Protein AF-A0A9W9KJJ5-F1 (afdb_monomer_lite)

Foldseek 3Di:
DDDPPQQPPVVVVVVLQQQQQDPNHPVPDAKDWGDALADPCPTVVRIFIWGHDPVRIDGDDVVVPPSVVVCVVCSVVRHDDPPDPPPD

Structure (mmCIF, N/CA/C/O backbone):
data_AF-A0A9W9KJJ5-F1
#
_entry.id   AF-A0A9W9KJJ5-F1
#
loop_
_atom_site.group_PDB
_atom_site.id
_atom_site.type_symbol
_atom_site.label_atom_id
_atom_site.label_alt_id
_atom_site.label_comp_id
_atom_site.label_asym_id
_atom_site.label_entity_id
_atom_site.label_seq_id
_atom_site.pdbx_PDB_ins_code
_atom_site.Cartn_x
_atom_site.Cartn_y
_atom_site.Cartn_z
_atom_site.occupancy
_atom_site.B_iso_or_equiv
_atom_site.auth_seq_id
_atom_site.auth_comp_id
_atom_site.auth_asym_id
_atom_site.auth_atom_id
_atom_site.pdbx_PDB_model_num
ATOM 1 N N . MET A 1 1 ? 15.988 2.608 -23.768 1.00 38.94 1 MET A N 1
ATOM 2 C CA . MET A 1 1 ? 14.578 2.239 -23.562 1.00 38.94 1 MET A CA 1
ATOM 3 C C . MET A 1 1 ? 14.133 2.999 -22.331 1.00 38.94 1 MET A C 1
ATOM 5 O O . MET A 1 1 ? 14.633 2.714 -21.252 1.00 38.94 1 MET A O 1
ATOM 9 N N . VAL A 1 2 ? 13.392 4.086 -22.523 1.00 43.38 2 VAL A N 1
ATOM 10 C CA . VAL A 1 2 ? 12.885 4.900 -21.413 1.00 43.38 2 VAL A CA 1
ATOM 11 C C . VAL A 1 2 ? 11.589 4.214 -21.008 1.00 43.38 2 VAL A C 1
ATOM 13 O O . VAL A 1 2 ? 10.638 4.244 -21.785 1.00 43.38 2 VAL A O 1
ATOM 16 N N . MET A 1 3 ? 11.589 3.489 -19.886 1.00 45.56 3 MET A N 1
ATOM 17 C CA . MET A 1 3 ? 10.320 3.072 -19.295 1.00 45.56 3 MET A CA 1
ATOM 18 C C . MET A 1 3 ? 9.551 4.356 -18.973 1.00 45.56 3 MET A C 1
ATOM 20 O O . MET A 1 3 ? 10.174 5.276 -18.437 1.00 45.56 3 MET A O 1
ATOM 24 N N . PRO A 1 4 ? 8.267 4.480 -19.350 1.00 47.25 4 PRO A N 1
ATOM 25 C CA . PRO A 1 4 ? 7.479 5.621 -18.915 1.00 47.25 4 PRO A CA 1
ATOM 26 C C . PRO A 1 4 ? 7.577 5.680 -17.392 1.00 47.25 4 PRO A C 1
ATOM 28 O O . PRO A 1 4 ? 7.443 4.647 -16.736 1.00 47.25 4 PRO A O 1
ATOM 31 N N . ASP A 1 5 ? 7.878 6.863 -16.861 1.00 51.69 5 ASP A N 1
ATOM 32 C CA . ASP A 1 5 ? 7.909 7.147 -15.430 1.00 51.69 5 ASP A CA 1
ATOM 33 C C . ASP A 1 5 ? 6.517 6.867 -14.828 1.00 51.69 5 ASP A C 1
ATOM 35 O O . ASP A 1 5 ? 5.743 7.779 -14.553 1.00 51.69 5 ASP A O 1
ATOM 39 N N . PHE A 1 6 ? 6.166 5.599 -14.595 1.00 53.16 6 PHE A N 1
ATOM 40 C CA . PHE A 1 6 ? 5.122 5.206 -13.650 1.00 53.16 6 PHE A CA 1
ATOM 41 C C . PHE A 1 6 ? 5.694 5.347 -12.237 1.00 53.16 6 PHE A C 1
ATOM 43 O O . PHE A 1 6 ? 5.705 4.422 -11.428 1.00 53.16 6 PHE A O 1
ATOM 50 N N . THR A 1 7 ? 6.225 6.527 -11.927 1.00 57.72 7 THR A N 1
ATOM 51 C CA . THR A 1 7 ? 6.492 6.899 -10.550 1.00 57.72 7 THR A CA 1
ATOM 52 C C . THR A 1 7 ? 5.143 7.237 -9.953 1.00 57.72 7 THR A C 1
ATOM 54 O O . THR A 1 7 ? 4.556 8.261 -10.299 1.00 57.72 7 THR A O 1
ATOM 57 N N . CYS A 1 8 ? 4.633 6.359 -9.094 1.00 63.19 8 CYS A N 1
ATOM 58 C CA . CYS A 1 8 ? 3.517 6.687 -8.223 1.00 63.19 8 CYS A CA 1
ATOM 59 C C . CYS A 1 8 ? 3.832 8.030 -7.553 1.00 63.19 8 CYS A C 1
ATOM 61 O O . CYS A 1 8 ? 4.786 8.104 -6.776 1.00 63.19 8 CYS A O 1
ATOM 63 N N . ASN A 1 9 ? 3.122 9.104 -7.918 1.00 75.25 9 ASN A N 1
ATOM 64 C CA . ASN A 1 9 ? 3.347 10.401 -7.295 1.00 75.25 9 ASN A CA 1
ATOM 65 C C . ASN A 1 9 ? 3.006 10.240 -5.805 1.00 75.25 9 ASN A C 1
ATOM 67 O O . ASN A 1 9 ? 1.856 9.918 -5.488 1.00 75.25 9 ASN A O 1
ATOM 71 N N . PRO A 1 10 ? 3.975 10.403 -4.887 1.00 72.69 10 PRO A N 1
ATOM 72 C CA . PRO A 1 10 ? 3.742 10.128 -3.480 1.00 72.69 10 PRO A CA 1
ATOM 73 C C . PRO A 1 10 ? 2.615 10.995 -2.907 1.00 72.69 10 PRO A C 1
ATOM 75 O O . PRO A 1 10 ? 1.857 10.519 -2.075 1.00 72.69 10 PRO A O 1
ATOM 78 N N . GLU A 1 11 ? 2.430 12.235 -3.363 1.00 82.31 11 GLU A N 1
ATOM 79 C CA . GLU A 1 11 ? 1.334 13.075 -2.855 1.00 82.31 11 GLU A CA 1
ATOM 80 C C . GLU A 1 11 ? -0.044 12.526 -3.251 1.00 82.31 11 GLU A C 1
ATOM 82 O O . GLU A 1 11 ? -0.911 12.350 -2.396 1.00 82.31 11 GLU A O 1
ATOM 87 N N . GLU A 1 12 ? -0.218 12.143 -4.517 1.00 86.44 12 GLU A N 1
ATOM 88 C CA . GLU A 1 12 ? -1.484 11.591 -5.014 1.00 86.44 12 GLU A CA 1
ATOM 89 C C . GLU A 1 12 ? -1.850 10.270 -4.335 1.00 86.44 12 GLU A C 1
ATOM 91 O O . GLU A 1 12 ? -3.027 10.017 -4.067 1.00 86.44 12 GLU A O 1
ATOM 96 N N . ILE A 1 13 ? -0.858 9.429 -4.017 1.00 89.44 13 ILE A N 1
ATOM 97 C CA . ILE A 1 13 ? -1.137 8.155 -3.351 1.00 89.44 13 ILE A CA 1
ATOM 98 C C . ILE A 1 13 ? -1.554 8.343 -1.895 1.00 89.44 13 ILE A C 1
ATOM 100 O O . ILE A 1 13 ? -2.411 7.603 -1.414 1.00 89.44 13 ILE A O 1
ATOM 104 N N . TYR A 1 14 ? -1.005 9.343 -1.201 1.00 90.75 14 TYR A N 1
ATOM 105 C CA . TYR A 1 14 ? -1.411 9.673 0.164 1.00 90.75 14 TYR A CA 1
ATOM 106 C C . TYR A 1 14 ? -2.805 10.307 0.214 1.00 90.75 14 TYR A C 1
ATOM 108 O O . TYR A 1 14 ? -3.588 9.970 1.108 1.00 90.75 14 TYR A O 1
ATOM 116 N N . ASP A 1 15 ? -3.149 11.150 -0.761 1.00 92.06 15 ASP A N 1
ATOM 117 C CA . ASP A 1 15 ? -4.495 11.715 -0.902 1.00 92.06 15 ASP A CA 1
ATOM 118 C C . ASP A 1 15 ? -5.524 10.624 -1.217 1.00 92.06 15 ASP A C 1
ATOM 120 O O . ASP A 1 15 ? -6.582 10.539 -0.581 1.00 92.06 15 ASP A O 1
ATOM 124 N N . PHE A 1 16 ? -5.188 9.726 -2.147 1.00 92.38 16 PHE A N 1
ATOM 125 C CA . PHE A 1 16 ? -6.032 8.580 -2.455 1.00 92.38 16 PHE A CA 1
ATOM 126 C C . PHE A 1 16 ? -6.183 7.656 -1.244 1.00 92.38 16 PHE A C 1
ATOM 128 O O . PHE A 1 16 ? -7.301 7.252 -0.938 1.00 92.38 16 PHE A O 1
ATOM 135 N N . ALA A 1 17 ? -5.104 7.356 -0.515 1.00 93.62 17 ALA A N 1
ATOM 136 C CA . ALA A 1 17 ? -5.159 6.536 0.693 1.00 93.62 17 ALA A CA 1
ATOM 137 C C . ALA A 1 17 ? -6.026 7.178 1.784 1.00 93.62 17 ALA A C 1
ATOM 139 O O . ALA A 1 17 ? -6.811 6.482 2.431 1.00 93.62 17 ALA A O 1
ATOM 140 N N . HIS A 1 18 ? -5.943 8.501 1.955 1.00 93.88 18 HIS A N 1
ATOM 141 C CA . HIS A 1 18 ? -6.779 9.223 2.909 1.00 93.88 18 HIS A CA 1
ATOM 142 C C . HIS A 1 18 ? -8.266 9.005 2.622 1.00 93.88 18 HIS A C 1
ATOM 144 O O . HIS A 1 18 ? -9.022 8.656 3.527 1.00 93.88 18 HIS A O 1
ATOM 150 N N . TRP A 1 19 ? -8.687 9.158 1.365 1.00 94.44 19 TRP A N 1
ATOM 151 C CA . TRP A 1 19 ? -10.063 8.859 0.974 1.00 94.44 19 TRP A CA 1
ATOM 152 C C . TRP A 1 19 ? -10.376 7.359 1.077 1.00 94.44 19 TRP A C 1
ATOM 154 O O . TRP A 1 19 ? -11.367 6.987 1.704 1.00 94.44 19 TRP A O 1
ATOM 164 N N . ALA A 1 20 ? -9.533 6.493 0.517 1.00 95.19 20 ALA A N 1
ATOM 165 C CA . ALA A 1 20 ? -9.785 5.060 0.396 1.00 95.19 20 ALA A CA 1
ATOM 166 C C . ALA A 1 20 ? -9.946 4.360 1.753 1.00 95.19 20 ALA A C 1
ATOM 168 O O . ALA A 1 20 ? -10.780 3.465 1.871 1.00 95.19 20 ALA A O 1
ATOM 169 N N . PHE A 1 21 ? -9.201 4.778 2.781 1.00 94.25 21 PHE A N 1
ATOM 170 C CA . PHE A 1 21 ? -9.310 4.229 4.137 1.00 94.25 21 PHE A CA 1
ATOM 171 C C . PHE A 1 21 ? -10.315 4.973 5.034 1.00 94.25 21 PHE A C 1
ATOM 173 O O . PHE A 1 21 ? -10.542 4.551 6.172 1.00 94.25 21 PHE A O 1
ATOM 180 N N . SER A 1 22 ? -10.934 6.050 4.539 1.00 91.12 22 SER A N 1
ATOM 181 C CA . SER A 1 22 ? -11.982 6.782 5.257 1.00 91.12 22 SER A CA 1
ATOM 182 C C . SER A 1 22 ? -13.304 6.005 5.325 1.00 91.12 22 SER A C 1
ATOM 184 O O . SER A 1 22 ? -13.475 4.955 4.702 1.00 91.12 22 SER A O 1
ATOM 186 N N . SER A 1 23 ? -14.274 6.543 6.068 1.00 90.69 23 SER A N 1
ATOM 187 C CA . SER A 1 23 ? -15.636 5.998 6.131 1.00 90.69 23 SER A CA 1
ATOM 188 C C . SER A 1 23 ? -16.367 6.005 4.787 1.00 90.69 23 SER A C 1
ATOM 190 O O . SER A 1 23 ? -17.213 5.142 4.569 1.00 90.69 23 SER A O 1
ATOM 192 N N . ASP A 1 24 ? -16.032 6.945 3.900 1.00 93.12 24 ASP A N 1
ATOM 193 C CA . ASP A 1 24 ? -16.666 7.111 2.583 1.00 93.12 24 ASP A CA 1
ATOM 194 C C . ASP A 1 24 ? -15.891 6.396 1.460 1.00 93.12 24 ASP A C 1
ATOM 196 O O . ASP A 1 24 ? -16.262 6.477 0.287 1.00 93.12 24 ASP A O 1
ATOM 200 N N . GLY A 1 25 ? -14.784 5.738 1.814 1.00 92.94 25 GLY A N 1
ATOM 201 C CA . GLY A 1 25 ? -13.881 5.068 0.891 1.00 92.94 25 GLY A CA 1
ATOM 202 C C . GLY A 1 25 ? -14.255 3.612 0.622 1.00 92.94 25 GLY A C 1
ATOM 203 O O . GLY A 1 25 ? -15.402 3.251 0.360 1.00 92.94 25 GLY A O 1
ATOM 204 N N . LEU A 1 26 ? -13.241 2.753 0.674 1.00 93.56 26 LEU A N 1
ATOM 205 C CA . LEU A 1 26 ? -13.327 1.333 0.369 1.00 93.56 26 LEU A CA 1
ATOM 206 C C . LEU A 1 26 ? -13.352 0.530 1.682 1.00 93.56 26 LEU A C 1
ATOM 208 O O . LEU A 1 26 ? -12.298 0.270 2.267 1.00 93.56 26 LEU A O 1
ATOM 212 N N . PRO A 1 27 ? -14.528 0.082 2.162 1.00 89.88 27 PRO A N 1
ATOM 213 C CA . PRO A 1 27 ? -14.656 -0.495 3.503 1.00 89.88 27 PRO A CA 1
ATOM 214 C C . PRO A 1 27 ? -13.873 -1.802 3.690 1.00 89.88 27 PRO A C 1
ATOM 216 O O . PRO A 1 27 ? -13.439 -2.096 4.802 1.00 89.88 27 PRO A O 1
ATOM 219 N N . ASN A 1 28 ? -13.669 -2.555 2.604 1.00 92.00 28 ASN A N 1
ATOM 220 C CA . ASN A 1 28 ? -12.966 -3.841 2.598 1.00 92.00 28 ASN A CA 1
ATOM 221 C C . ASN A 1 28 ? -11.493 -3.730 2.165 1.00 92.00 28 ASN A C 1
ATOM 223 O O . ASN A 1 28 ? -10.819 -4.754 2.048 1.00 92.00 28 ASN A O 1
ATOM 227 N N . LEU A 1 29 ? -10.990 -2.521 1.887 1.00 92.56 29 LEU A N 1
ATOM 228 C CA . LEU A 1 29 ? -9.590 -2.333 1.515 1.00 92.56 29 LEU A CA 1
ATOM 229 C C . LEU A 1 29 ? -8.699 -2.529 2.746 1.00 92.56 29 LEU A C 1
ATOM 231 O O . LEU A 1 29 ? -8.882 -1.872 3.771 1.00 92.56 29 LEU A O 1
ATOM 235 N N . GLN A 1 30 ? -7.724 -3.428 2.630 1.00 91.75 30 GLN A N 1
ATOM 236 C CA . GLN A 1 30 ? -6.775 -3.733 3.706 1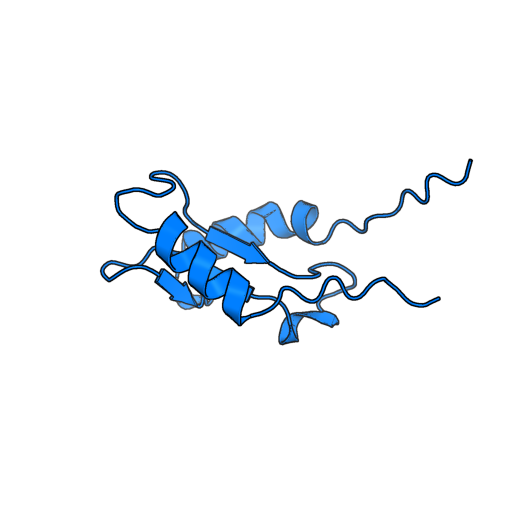.00 91.75 30 GLN A CA 1
ATOM 237 C C . GLN A 1 30 ? -5.408 -3.106 3.449 1.00 91.75 30 GLN A C 1
ATOM 239 O O . GLN A 1 30 ? -4.830 -2.486 4.343 1.00 91.75 30 GLN A O 1
ATOM 244 N N . VAL A 1 31 ? -4.918 -3.249 2.218 1.00 92.75 31 VAL A N 1
ATOM 245 C CA . VAL A 1 31 ? -3.601 -2.785 1.798 1.00 92.75 31 VAL A CA 1
ATOM 246 C C . VAL A 1 31 ? -3.717 -2.061 0.470 1.00 92.75 31 VAL A C 1
ATOM 248 O O . VAL A 1 31 ? -4.475 -2.463 -0.411 1.00 92.75 31 VAL A O 1
ATOM 251 N N . LEU A 1 32 ? -2.935 -1.000 0.342 1.00 92.44 32 LEU A N 1
ATOM 252 C CA . LEU A 1 32 ? -2.691 -0.300 -0.896 1.00 92.44 32 LEU A CA 1
ATOM 253 C C . LEU A 1 32 ? -1.218 -0.463 -1.264 1.00 92.44 32 LEU A C 1
ATOM 255 O O . LEU A 1 32 ? -0.342 -0.134 -0.466 1.00 92.44 32 LEU A O 1
ATOM 259 N N . ALA A 1 33 ? -0.966 -0.965 -2.468 1.00 89.94 33 ALA A N 1
ATOM 260 C CA . ALA A 1 33 ? 0.366 -1.156 -3.019 1.00 89.94 33 ALA A CA 1
ATOM 261 C C . ALA A 1 33 ? 0.508 -0.322 -4.292 1.00 89.94 33 ALA A C 1
ATOM 263 O O . ALA A 1 33 ? -0.298 -0.455 -5.211 1.00 89.94 33 ALA A O 1
ATOM 264 N N . CYS A 1 34 ? 1.509 0.553 -4.335 1.00 86.81 34 CYS A N 1
ATOM 265 C CA . CYS A 1 34 ? 1.767 1.421 -5.476 1.00 86.81 34 CYS A CA 1
ATOM 266 C C . CYS A 1 34 ? 3.257 1.460 -5.792 1.00 86.81 34 CYS A C 1
ATOM 268 O O . CYS A 1 34 ? 4.072 1.661 -4.895 1.00 86.81 34 CYS A O 1
ATOM 270 N N . GLY A 1 35 ? 3.607 1.303 -7.063 1.00 83.00 35 GLY A N 1
ATOM 271 C CA . GLY A 1 35 ? 4.989 1.300 -7.529 1.00 83.00 35 GLY A CA 1
ATOM 272 C C . GLY A 1 35 ? 5.294 0.094 -8.407 1.00 83.00 35 GLY A C 1
ATOM 273 O O . GLY A 1 35 ? 4.393 -0.636 -8.818 1.00 83.00 35 GLY A O 1
ATOM 274 N N . ASP A 1 36 ? 6.578 -0.089 -8.688 1.00 81.00 36 ASP A N 1
ATOM 275 C CA . ASP A 1 36 ? 7.089 -1.197 -9.481 1.00 81.00 36 ASP A CA 1
ATOM 276 C C . ASP A 1 36 ? 7.692 -2.253 -8.547 1.00 81.00 36 ASP A C 1
ATOM 278 O O . ASP A 1 36 ? 8.786 -2.095 -7.998 1.00 81.00 36 ASP A O 1
ATOM 282 N N . PHE A 1 37 ? 6.945 -3.332 -8.328 1.00 82.81 37 PHE A N 1
ATOM 283 C CA . PHE A 1 37 ? 7.373 -4.464 -7.503 1.00 82.81 37 PHE A CA 1
ATOM 284 C C . PHE A 1 37 ? 8.159 -5.513 -8.304 1.00 82.81 37 PHE A C 1
ATOM 286 O O . PHE A 1 37 ? 8.598 -6.512 -7.734 1.00 82.81 37 PHE A O 1
ATOM 293 N N . SER A 1 38 ? 8.354 -5.301 -9.608 1.00 76.56 38 SER A N 1
ATOM 294 C CA . SER A 1 38 ? 9.107 -6.209 -10.468 1.00 76.56 38 SER A CA 1
ATOM 295 C C . SER A 1 38 ? 10.628 -6.067 -10.279 1.00 76.56 38 SER A C 1
ATOM 297 O O . SER A 1 38 ? 11.125 -5.240 -9.508 1.00 76.56 38 SER A O 1
ATOM 299 N N . TYR A 1 39 ? 11.392 -6.911 -10.980 1.00 69.81 39 TYR A N 1
ATOM 300 C CA . TYR A 1 39 ? 12.862 -6.892 -10.996 1.00 69.81 39 TYR A CA 1
ATOM 301 C C . TYR A 1 39 ? 13.538 -6.933 -9.613 1.00 69.81 39 TYR A C 1
ATOM 303 O O . TYR A 1 39 ? 14.445 -6.140 -9.344 1.00 69.81 39 TYR A O 1
ATOM 311 N N . ASP A 1 40 ? 13.154 -7.899 -8.772 1.00 66.50 40 ASP A N 1
ATOM 312 C CA . ASP A 1 40 ? 13.873 -8.240 -7.530 1.00 66.50 40 ASP A CA 1
ATOM 313 C C . ASP A 1 40 ? 14.088 -7.013 -6.623 1.00 66.50 40 ASP A C 1
ATOM 315 O O . ASP A 1 40 ? 15.203 -6.687 -6.217 1.00 66.50 40 ASP A O 1
ATOM 319 N N . GLU A 1 41 ? 13.010 -6.254 -6.397 1.00 64.00 41 GLU A N 1
ATOM 320 C CA . GLU A 1 41 ? 12.981 -5.102 -5.487 1.00 64.00 41 GLU A CA 1
ATOM 321 C C . GLU A 1 41 ? 13.918 -3.937 -5.862 1.00 64.00 41 GLU A C 1
ATOM 323 O O . GLU A 1 41 ? 14.137 -3.027 -5.055 1.00 64.00 41 GLU A O 1
ATOM 328 N N . ARG A 1 42 ? 14.444 -3.876 -7.095 1.00 57.72 42 ARG A N 1
ATOM 329 C CA . ARG A 1 42 ? 15.313 -2.766 -7.545 1.00 57.72 42 ARG A CA 1
ATOM 330 C C . ARG A 1 42 ? 14.681 -1.382 -7.395 1.00 57.72 42 ARG A C 1
ATOM 332 O O . ARG A 1 42 ? 15.402 -0.396 -7.216 1.00 57.72 42 ARG A O 1
ATOM 339 N N . TYR A 1 43 ? 13.356 -1.316 -7.459 1.00 59.75 43 TYR A N 1
ATOM 340 C CA . TYR A 1 43 ? 12.571 -0.093 -7.312 1.00 59.75 43 TYR A CA 1
ATOM 341 C C . TYR A 1 43 ? 11.863 0.014 -5.955 1.00 59.75 43 TYR A C 1
ATOM 343 O O . TYR A 1 43 ? 11.136 0.976 -5.735 1.00 59.75 43 TYR A O 1
ATOM 351 N N . SER A 1 44 ? 12.156 -0.883 -5.003 1.00 65.00 44 SER A N 1
ATOM 352 C CA . SER A 1 44 ? 11.555 -0.919 -3.654 1.00 65.00 44 SER A CA 1
ATOM 353 C C . SER A 1 44 ? 11.562 0.424 -2.929 1.00 65.00 44 SER A C 1
ATOM 355 O O . SER A 1 44 ? 10.607 0.758 -2.239 1.00 65.00 44 SER A O 1
ATOM 357 N N . LYS A 1 45 ? 12.602 1.241 -3.133 1.00 69.12 45 LYS A N 1
ATOM 358 C CA . LYS A 1 45 ? 12.716 2.587 -2.546 1.00 69.12 45 LYS A CA 1
ATOM 359 C C . LYS A 1 45 ? 11.646 3.584 -3.015 1.00 69.12 45 LYS A C 1
ATOM 361 O O . LYS A 1 45 ? 11.493 4.629 -2.391 1.00 69.12 45 LYS A O 1
ATOM 366 N 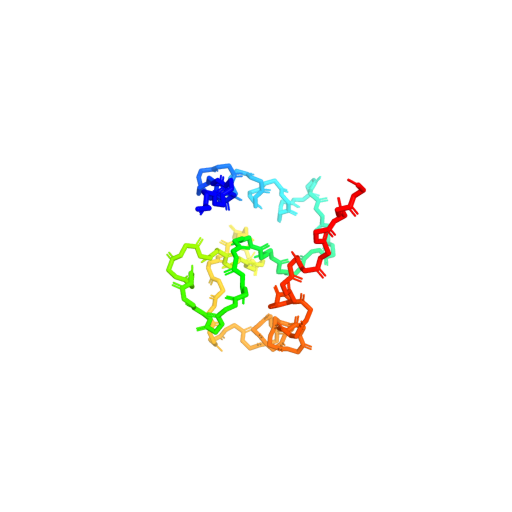N . PHE A 1 46 ? 10.968 3.297 -4.122 1.00 73.81 46 PHE A N 1
ATOM 367 C CA . PHE A 1 46 ? 9.872 4.096 -4.670 1.00 73.81 46 PHE A CA 1
ATOM 368 C C . PHE A 1 46 ? 8.507 3.431 -4.468 1.00 73.81 46 PHE A C 1
ATOM 370 O O . PHE A 1 46 ? 7.488 4.040 -4.786 1.00 73.81 46 PHE A O 1
ATOM 377 N N . ASN A 1 47 ? 8.482 2.206 -3.936 1.00 83.75 47 ASN A N 1
ATOM 378 C CA . ASN A 1 47 ? 7.246 1.485 -3.698 1.00 83.75 47 ASN A CA 1
ATOM 379 C C . ASN A 1 47 ? 6.623 1.955 -2.391 1.00 83.75 47 ASN A C 1
ATOM 381 O O . ASN A 1 47 ? 7.277 2.066 -1.353 1.00 83.75 47 ASN A O 1
ATOM 385 N N . VAL A 1 48 ? 5.327 2.215 -2.453 1.00 88.38 48 VAL A N 1
ATOM 386 C CA . VAL A 1 48 ? 4.519 2.652 -1.328 1.00 88.38 48 VAL A CA 1
ATOM 387 C C . VAL A 1 48 ? 3.570 1.517 -0.977 1.00 88.38 48 VAL A C 1
ATOM 389 O O . VAL A 1 48 ? 2.745 1.100 -1.789 1.00 88.38 48 VAL A O 1
ATOM 392 N N . LEU A 1 49 ? 3.699 1.018 0.250 1.00 90.75 49 LEU A N 1
ATOM 393 C CA . LEU A 1 49 ? 2.772 0.069 0.849 1.00 90.75 49 LEU A CA 1
ATOM 394 C C . LEU A 1 49 ? 2.094 0.753 2.036 1.00 90.75 49 LEU A C 1
ATOM 396 O O . LEU A 1 49 ? 2.767 1.189 2.972 1.00 90.75 49 LEU A O 1
ATOM 400 N N . LEU A 1 50 ? 0.768 0.852 2.000 1.00 93.44 50 LEU A N 1
ATOM 401 C CA . LEU A 1 50 ? -0.044 1.455 3.057 1.00 93.44 50 LEU A CA 1
ATOM 402 C C . LEU A 1 50 ? -1.087 0.458 3.534 1.00 93.44 50 LEU A C 1
ATOM 404 O O . LEU A 1 50 ? -1.651 -0.284 2.734 1.00 93.44 50 LEU A O 1
ATOM 408 N N . CYS A 1 51 ? -1.385 0.466 4.824 1.00 93.88 51 CYS A N 1
ATOM 409 C CA . CYS A 1 51 ? -2.468 -0.327 5.385 1.00 93.88 51 CYS A CA 1
ATOM 410 C C . CYS A 1 51 ? -3.375 0.509 6.274 1.00 93.88 51 CYS A C 1
ATOM 412 O O . CYS A 1 51 ? -3.007 1.589 6.752 1.00 93.88 51 CYS A O 1
ATOM 414 N N . LYS A 1 52 ? -4.578 -0.018 6.499 1.00 91.00 52 LYS A N 1
ATOM 415 C CA . LYS A 1 52 ? -5.551 0.600 7.392 1.00 91.00 52 LYS A CA 1
ATOM 416 C C . LYS A 1 52 ? -5.027 0.625 8.831 1.00 91.00 52 LYS A C 1
ATOM 418 O O . LYS A 1 52 ? -4.398 -0.3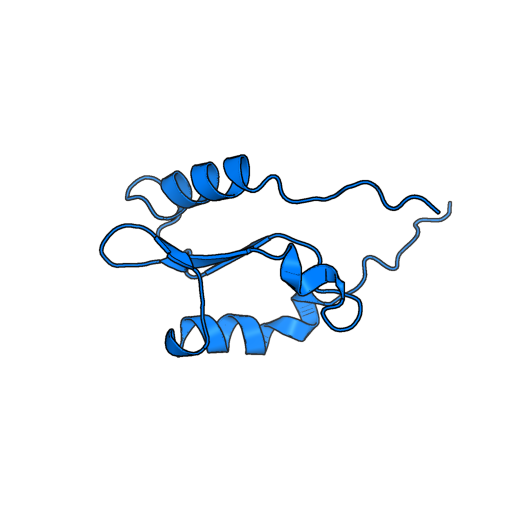19 9.307 1.00 91.00 52 LYS A O 1
ATOM 423 N N . SER A 1 53 ? -5.304 1.719 9.525 1.00 88.38 53 SER A N 1
ATOM 424 C CA . SER A 1 53 ? -4.999 1.926 10.939 1.00 88.38 53 SER A CA 1
ATOM 425 C C . SER A 1 53 ? -6.220 2.515 11.642 1.00 88.38 53 SER A C 1
ATOM 427 O O . SER A 1 53 ? -7.129 3.030 10.989 1.00 88.38 53 SER A O 1
ATOM 429 N N . ASP A 1 54 ? -6.233 2.490 12.973 1.00 84.19 54 ASP A N 1
ATOM 430 C CA . ASP A 1 54 ? -7.339 3.032 13.774 1.00 84.19 54 ASP A CA 1
ATOM 431 C C . ASP A 1 54 ? -7.575 4.529 13.506 1.00 84.19 54 ASP A C 1
ATOM 433 O O . ASP A 1 54 ? -8.709 5.000 13.540 1.00 84.19 54 ASP A O 1
ATOM 437 N N . ASN A 1 55 ? -6.511 5.263 13.161 1.00 83.75 55 ASN A N 1
ATOM 438 C CA . ASN A 1 55 ? -6.552 6.699 12.867 1.00 83.75 55 ASN A CA 1
ATOM 439 C C . ASN A 1 55 ? -6.439 7.014 11.361 1.00 83.75 55 ASN A C 1
ATOM 441 O O . ASN A 1 55 ? -5.969 8.089 10.992 1.00 83.75 55 ASN A O 1
ATOM 445 N N . GLY A 1 56 ? -6.836 6.081 10.486 1.00 87.38 56 GLY A N 1
ATOM 446 C CA . GLY A 1 56 ? -6.797 6.249 9.030 1.00 87.38 56 GLY A CA 1
ATOM 447 C C . GLY A 1 56 ? -5.909 5.204 8.369 1.00 87.38 56 GLY A C 1
ATOM 448 O O . GLY A 1 56 ? -6.319 4.056 8.198 1.00 87.38 56 GLY A O 1
ATOM 449 N N . TYR A 1 57 ? -4.687 5.586 8.003 1.00 93.06 57 TYR A N 1
ATOM 450 C CA . TYR A 1 57 ? -3.727 4.683 7.370 1.00 93.06 57 TYR A CA 1
ATOM 451 C C . TYR A 1 57 ? -2.306 4.899 7.887 1.00 93.06 57 TYR A C 1
ATOM 453 O O . TYR A 1 57 ? -1.987 5.923 8.490 1.00 93.06 57 TYR A O 1
ATOM 461 N N . GLN A 1 58 ? -1.454 3.906 7.667 1.00 92.94 58 GLN A N 1
ATOM 462 C CA . GLN A 1 58 ? -0.042 3.935 8.035 1.00 92.94 58 GLN A CA 1
ATOM 463 C C . GLN A 1 58 ? 0.801 3.225 6.976 1.00 92.94 58 GLN A C 1
ATOM 465 O O . GLN A 1 58 ? 0.277 2.451 6.174 1.00 92.94 58 GLN A O 1
ATOM 470 N N . THR A 1 59 ? 2.111 3.463 6.993 1.00 91.88 59 THR A N 1
ATOM 471 C CA . THR A 1 59 ? 3.059 2.686 6.192 1.00 91.88 59 THR A CA 1
ATOM 472 C C . THR A 1 59 ? 3.053 1.234 6.645 1.00 91.88 59 THR A C 1
ATOM 474 O O . THR A 1 59 ? 3.170 0.945 7.836 1.00 91.88 59 THR A O 1
ATOM 477 N N . LEU A 1 60 ? 2.926 0.324 5.685 1.00 91.44 60 LEU A N 1
ATOM 478 C CA . LEU A 1 60 ? 2.980 -1.100 5.946 1.00 91.44 60 LEU A CA 1
ATOM 479 C C . LEU A 1 60 ? 4.430 -1.522 6.209 1.00 91.44 60 LEU A C 1
ATOM 481 O O . LEU A 1 60 ? 5.341 -1.236 5.434 1.00 91.44 60 LEU A O 1
ATOM 485 N N . THR A 1 61 ? 4.626 -2.239 7.305 1.00 88.44 61 THR A N 1
ATOM 486 C CA . THR A 1 61 ? 5.904 -2.796 7.744 1.00 88.44 61 THR A CA 1
ATOM 487 C C . THR A 1 61 ? 5.717 -4.267 8.126 1.00 88.44 61 THR A C 1
ATOM 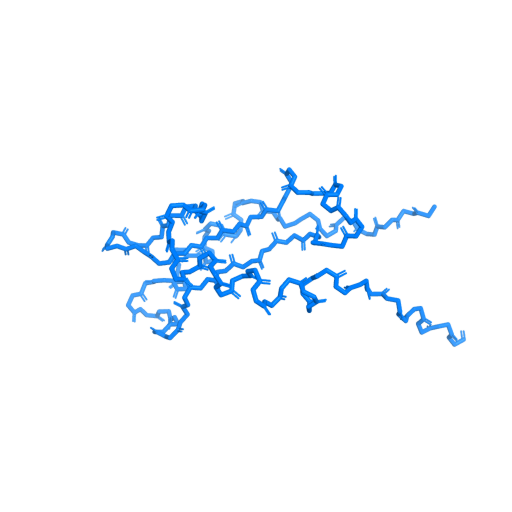489 O O . THR A 1 61 ? 4.584 -4.688 8.387 1.00 88.44 61 THR A O 1
ATOM 492 N N . PRO A 1 62 ? 6.800 -5.054 8.261 1.00 87.69 62 PRO A N 1
ATOM 493 C CA . PRO A 1 62 ? 6.713 -6.432 8.753 1.00 87.69 62 PRO A CA 1
ATOM 494 C C . PRO A 1 62 ? 6.011 -6.579 10.113 1.00 87.69 62 PRO A C 1
ATOM 496 O O . PRO A 1 62 ? 5.514 -7.647 10.455 1.00 87.69 62 PRO A O 1
ATOM 499 N N . SER A 1 63 ? 5.932 -5.507 10.907 1.00 86.69 63 SER A N 1
ATOM 500 C CA . SER A 1 63 ? 5.253 -5.501 12.207 1.00 86.69 63 SER A CA 1
ATOM 501 C C . SER A 1 63 ? 3.723 -5.516 12.108 1.00 86.69 63 SER A C 1
ATOM 503 O O . SER A 1 63 ? 3.059 -5.797 13.102 1.00 86.69 63 SER A O 1
ATOM 505 N N . ASN A 1 64 ? 3.149 -5.240 10.933 1.00 86.88 64 ASN A N 1
ATOM 506 C CA . ASN A 1 64 ? 1.698 -5.218 10.717 1.00 86.88 64 ASN A CA 1
ATOM 507 C C . ASN A 1 64 ? 1.082 -6.623 10.527 1.00 86.88 64 ASN A C 1
ATOM 509 O O . ASN A 1 64 ? -0.120 -6.730 10.272 1.00 86.88 64 ASN A O 1
ATOM 513 N N . GLY A 1 65 ? 1.878 -7.692 10.677 1.00 89.00 65 GLY A N 1
ATOM 514 C CA . GLY A 1 65 ? 1.424 -9.087 10.721 1.00 89.00 65 GLY A CA 1
ATOM 515 C C . GLY A 1 65 ? 0.567 -9.454 9.512 1.00 89.00 65 GLY A C 1
ATOM 516 O O . GLY A 1 65 ? 1.039 -9.397 8.387 1.00 89.00 65 GLY A O 1
ATOM 517 N N . SER A 1 66 ? -0.722 -9.721 9.737 1.00 88.88 66 SER A N 1
ATOM 518 C CA . SER A 1 66 ? -1.669 -10.152 8.693 1.00 88.88 66 SER A CA 1
ATOM 519 C C . SER A 1 66 ? -1.703 -9.291 7.421 1.00 88.88 66 SER A C 1
ATOM 521 O O . SER A 1 66 ? -1.862 -9.824 6.328 1.00 88.88 66 SER A O 1
ATOM 523 N N . SER A 1 67 ? -1.542 -7.965 7.524 1.00 89.44 67 SER A N 1
ATOM 524 C CA . SER A 1 67 ? -1.501 -7.098 6.337 1.00 89.44 67 SER A CA 1
ATOM 525 C C . SER A 1 67 ? -0.185 -7.227 5.569 1.00 89.44 67 SER A C 1
ATOM 527 O O . SER A 1 67 ? -0.173 -7.075 4.352 1.00 89.44 67 SER A O 1
ATOM 529 N N . TRP A 1 68 ? 0.916 -7.503 6.273 1.00 89.94 68 TRP A N 1
ATOM 530 C CA . TRP A 1 68 ? 2.206 -7.799 5.654 1.00 89.94 68 TRP A CA 1
ATOM 531 C C . TR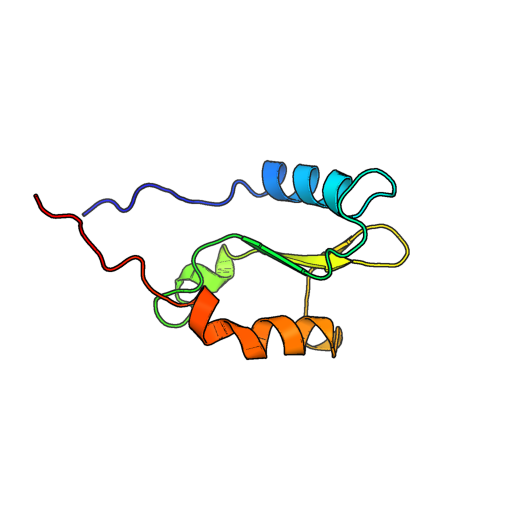P A 1 68 ? 2.168 -9.161 4.962 1.00 89.94 68 TRP A C 1
ATOM 533 O O . TRP A 1 68 ? 2.566 -9.260 3.803 1.00 89.94 68 TRP A O 1
ATOM 543 N N . ASP A 1 69 ? 1.607 -10.167 5.635 1.00 91.44 69 ASP A N 1
ATOM 544 C CA . ASP A 1 69 ? 1.440 -11.517 5.091 1.00 91.44 69 ASP A CA 1
ATOM 545 C C . ASP A 1 69 ? 0.603 -11.491 3.806 1.00 91.44 69 ASP A C 1
ATOM 547 O O . ASP A 1 69 ? 1.001 -12.075 2.807 1.00 91.44 69 ASP A O 1
ATOM 551 N N . LEU A 1 70 ? -0.484 -10.707 3.771 1.00 91.62 70 LEU A N 1
ATOM 552 C CA . LEU A 1 70 ? -1.310 -10.545 2.570 1.00 91.62 70 LEU A CA 1
ATOM 553 C C . LEU A 1 70 ? -0.509 -10.031 1.368 1.00 91.62 70 LEU A C 1
ATOM 555 O O . LEU A 1 70 ? -0.731 -10.488 0.250 1.00 91.62 70 LEU A O 1
ATOM 559 N N . VAL A 1 71 ? 0.409 -9.085 1.573 1.00 90.38 71 VAL A N 1
ATOM 560 C CA . VAL A 1 71 ? 1.267 -8.600 0.483 1.00 90.38 71 VAL A CA 1
ATOM 561 C C . VAL A 1 71 ? 2.227 -9.692 0.050 1.00 90.38 71 VAL A C 1
ATOM 563 O O . VAL A 1 71 ? 2.299 -9.971 -1.140 1.00 90.38 71 VAL A O 1
ATOM 566 N N . GLN A 1 72 ? 2.918 -10.324 1.002 1.00 89.62 72 GLN A N 1
ATOM 567 C CA . GLN A 1 72 ? 3.883 -11.396 0.740 1.00 89.62 72 GLN A CA 1
ATOM 568 C C . GLN A 1 72 ? 3.255 -12.562 -0.035 1.00 89.62 72 GLN A C 1
ATOM 570 O O . GLN A 1 72 ? 3.824 -13.004 -1.030 1.00 89.62 72 GLN A O 1
ATOM 575 N N . ASP A 1 73 ? 2.052 -12.985 0.355 1.00 92.06 73 ASP A N 1
ATOM 576 C CA . ASP A 1 73 ? 1.302 -14.070 -0.285 1.00 92.06 73 ASP A CA 1
ATOM 577 C C . ASP A 1 73 ? 0.871 -13.748 -1.726 1.00 92.06 73 ASP A C 1
ATOM 579 O O . ASP A 1 73 ? 0.546 -14.663 -2.477 1.00 92.06 73 ASP A O 1
ATOM 583 N N . ASN A 1 74 ? 0.860 -12.467 -2.113 1.00 89.19 74 ASN A N 1
ATOM 584 C CA . ASN A 1 74 ? 0.501 -12.000 -3.457 1.00 89.19 74 ASN A CA 1
ATOM 585 C C . ASN A 1 74 ? 1.680 -11.304 -4.167 1.00 89.19 74 ASN A C 1
ATOM 587 O O . ASN A 1 74 ? 1.487 -10.619 -5.178 1.00 89.19 74 ASN A O 1
ATOM 591 N N . MET A 1 75 ? 2.908 -11.429 -3.643 1.00 86.81 75 MET A N 1
ATOM 592 C CA . MET A 1 75 ? 4.084 -10.770 -4.224 1.00 86.81 75 MET A CA 1
ATOM 593 C C . MET A 1 75 ? 4.432 -11.310 -5.607 1.00 86.81 75 MET A C 1
ATOM 595 O O . MET A 1 75 ? 4.997 -10.581 -6.414 1.00 86.81 75 MET A O 1
ATOM 599 N N . ASP A 1 76 ? 4.083 -12.557 -5.901 1.00 85.88 76 ASP A N 1
ATOM 600 C CA . ASP A 1 76 ? 4.214 -13.161 -7.225 1.00 85.88 76 ASP A CA 1
ATOM 601 C C . ASP A 1 76 ? 3.380 -12.418 -8.282 1.00 85.88 76 ASP A C 1
ATOM 603 O O . ASP A 1 76 ? 3.868 -12.164 -9.384 1.00 85.88 76 ASP A O 1
ATOM 607 N N . MET A 1 77 ? 2.160 -12.003 -7.928 1.00 85.69 77 MET A N 1
ATOM 608 C CA . MET A 1 77 ? 1.310 -11.167 -8.775 1.00 85.69 77 MET A CA 1
ATOM 609 C C . MET A 1 77 ? 1.846 -9.735 -8.875 1.00 85.69 77 MET A C 1
ATOM 611 O O . MET A 1 77 ? 1.873 -9.172 -9.967 1.00 85.69 77 MET A O 1
ATOM 615 N N . LEU A 1 78 ? 2.270 -9.136 -7.757 1.00 84.75 78 LEU A N 1
ATOM 616 C CA . LEU A 1 78 ? 2.777 -7.758 -7.742 1.00 84.75 78 LEU A CA 1
ATOM 617 C C . LEU A 1 78 ? 4.088 -7.614 -8.525 1.00 84.75 78 LEU A C 1
ATOM 619 O O . LEU A 1 78 ? 4.283 -6.622 -9.222 1.00 84.75 78 LEU A O 1
ATOM 623 N N . ALA A 1 79 ? 4.973 -8.605 -8.430 1.00 84.06 79 ALA A N 1
ATOM 624 C CA . ALA A 1 79 ? 6.264 -8.62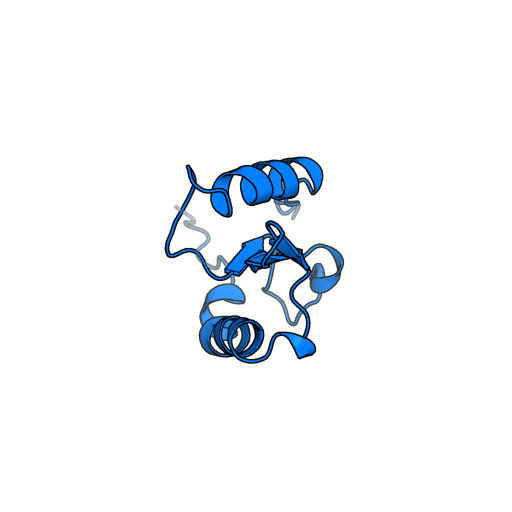3 -9.110 1.00 84.06 79 ALA A CA 1
ATOM 625 C C . ALA A 1 79 ? 6.186 -9.106 -10.565 1.00 84.06 79 ALA A C 1
ATOM 627 O O . ALA A 1 79 ? 7.219 -9.169 -11.241 1.00 84.06 79 ALA A O 1
ATOM 628 N N . ALA A 1 80 ? 4.993 -9.455 -11.058 1.00 82.50 80 ALA A N 1
ATOM 629 C CA . ALA A 1 80 ? 4.811 -9.843 -12.444 1.00 82.50 80 ALA A CA 1
ATOM 630 C C . ALA A 1 80 ? 5.232 -8.681 -13.356 1.00 82.50 80 ALA A C 1
ATOM 632 O O . ALA A 1 80 ? 4.652 -7.596 -13.323 1.00 82.50 80 ALA A O 1
ATOM 633 N N . CYS A 1 81 ? 6.261 -8.900 -14.180 1.00 70.25 81 CYS A N 1
ATOM 634 C CA . CYS A 1 81 ? 6.634 -7.917 -15.189 1.00 70.25 81 CYS A CA 1
ATOM 635 C C . CYS A 1 81 ? 5.457 -7.705 -16.150 1.00 70.25 81 CYS A C 1
ATOM 637 O O . CYS A 1 81 ? 4.857 -8.692 -16.589 1.00 70.25 81 CYS A O 1
ATOM 639 N N . PRO A 1 82 ? 5.207 -6.464 -16.598 1.00 61.97 82 PRO A N 1
ATOM 640 C CA . PRO A 1 82 ? 4.430 -6.220 -17.802 1.00 61.97 82 PRO A CA 1
ATOM 641 C C . PRO A 1 82 ? 5.269 -6.660 -19.013 1.00 61.97 82 PRO A C 1
ATOM 643 O O . PRO A 1 82 ? 5.823 -5.852 -19.747 1.00 61.97 82 PRO A O 1
ATOM 646 N N . LEU A 1 83 ? 5.438 -7.969 -19.184 1.00 57.69 83 LEU A N 1
ATOM 647 C CA . LEU A 1 83 ? 6.016 -8.582 -20.373 1.00 57.69 83 LEU A CA 1
ATOM 648 C C . LEU A 1 83 ? 4.877 -9.169 -21.193 1.00 57.69 83 LEU A C 1
ATOM 650 O O . LEU A 1 83 ? 4.727 -10.374 -21.318 1.00 57.69 83 LEU A O 1
ATOM 654 N N . GLU A 1 84 ? 4.098 -8.270 -21.770 1.00 52.25 84 GLU A N 1
ATOM 655 C CA . GLU A 1 84 ? 3.662 -8.433 -23.146 1.00 52.25 84 GLU A CA 1
ATOM 656 C C . GLU A 1 84 ? 3.754 -7.043 -23.760 1.00 52.25 84 GLU A C 1
ATOM 658 O O . GLU A 1 84 ? 2.830 -6.235 -23.744 1.00 52.25 84 GLU A O 1
ATOM 663 N N . ASP A 1 85 ? 4.952 -6.753 -24.259 1.00 53.53 85 ASP A N 1
ATOM 664 C CA . ASP A 1 85 ? 5.089 -5.994 -25.488 1.00 53.53 85 ASP A CA 1
ATOM 665 C C . ASP A 1 85 ? 4.051 -6.581 -26.467 1.00 53.53 85 ASP A C 1
ATOM 667 O O . ASP A 1 85 ? 4.296 -7.605 -27.110 1.00 53.53 85 ASP A O 1
ATOM 671 N N . ILE A 1 86 ? 2.856 -5.979 -26.535 1.00 55.81 86 ILE A N 1
ATOM 672 C CA . ILE A 1 86 ? 1.936 -6.131 -27.665 1.00 55.81 86 ILE A CA 1
ATOM 673 C C . ILE A 1 86 ? 2.660 -5.455 -28.832 1.00 55.81 86 ILE A C 1
ATOM 675 O O . ILE A 1 86 ? 2.406 -4.307 -29.187 1.00 55.81 86 ILE A O 1
ATOM 679 N N . LEU A 1 87 ? 3.679 -6.137 -29.345 1.00 51.16 87 LEU A N 1
ATOM 680 C CA . LEU A 1 87 ? 4.304 -5.826 -30.612 1.00 51.16 87 LEU A CA 1
ATOM 681 C C . LEU A 1 87 ? 3.351 -6.374 -31.666 1.00 51.16 87 LEU A C 1
ATOM 683 O O . LEU A 1 87 ? 3.403 -7.556 -32.009 1.00 51.16 87 LEU A O 1
ATOM 687 N N . GLU A 1 88 ? 2.442 -5.510 -32.106 1.00 47.38 88 GLU A N 1
ATOM 688 C CA . GLU A 1 88 ? 1.815 -5.636 -33.422 1.00 47.38 88 GLU A CA 1
ATOM 689 C C . GLU A 1 88 ? 2.786 -5.145 -34.506 1.00 47.38 88 GLU A C 1
ATOM 691 O O . GLU A 1 88 ? 3.409 -4.072 -34.310 1.00 47.38 88 GLU A O 1
#

Radius of gyration: 14.43 Å; chains: 1; bounding box: 32×27×47 Å

pLDDT: mean 80.2, std 15.3, range [38.94, 95.19]

Sequence (88 aa):
MVMPDFTCNPEEIYDFAHWAFSSDGLPNLQVLACGDFSYDERYSKFNVLLCKSDNGYQTLTPSNGSSWDLVQDNMDMLAACPLEDILE

Organism: NCBI:txid116970

Secondary structure (DSSP, 8-state):
---------HHHHHHHHHHHTSTTS-TT--EEEES--TTTTTTGGG-EEEEEETTEEEE--GGGTHHHHHHHHTHHHHT---------